Protein AF-A0A935BQS8-F1 (afdb_monomer_lite)

Structure (mmCIF, N/CA/C/O backbone):
data_AF-A0A935BQS8-F1
#
_entry.id   AF-A0A935BQS8-F1
#
loop_
_atom_site.group_PDB
_atom_site.id
_atom_site.type_symbol
_atom_site.label_atom_id
_atom_site.label_alt_id
_atom_site.label_comp_id
_atom_site.label_asym_id
_atom_site.label_entity_id
_atom_site.label_seq_id
_atom_site.pdbx_PDB_ins_code
_atom_site.Cartn_x
_atom_site.Cartn_y
_atom_site.Cartn_z
_atom_site.occupancy
_atom_site.B_iso_or_equiv
_atom_site.auth_seq_id
_atom_site.auth_comp_id
_atom_site.auth_asym_id
_atom_site.auth_atom_id
_atom_site.pdbx_PDB_model_num
ATOM 1 N N . MET A 1 1 ? -14.281 -8.439 7.299 1.00 59.06 1 MET A N 1
ATOM 2 C CA . MET A 1 1 ? -13.100 -8.028 6.513 1.00 59.06 1 MET A CA 1
ATOM 3 C C . MET A 1 1 ? -12.232 -7.183 7.432 1.00 59.06 1 MET A C 1
ATOM 5 O O . MET A 1 1 ? -12.800 -6.353 8.130 1.00 59.06 1 MET A O 1
ATOM 9 N N . THR A 1 2 ? -10.934 -7.460 7.541 1.00 82.31 2 THR A N 1
ATOM 10 C CA . THR A 1 2 ? -10.037 -6.750 8.473 1.00 82.31 2 THR A CA 1
ATOM 11 C C . THR A 1 2 ? -9.403 -5.535 7.792 1.00 82.31 2 THR A C 1
ATOM 13 O O . THR A 1 2 ? -9.271 -5.516 6.570 1.00 82.31 2 THR A O 1
ATOM 16 N N . GLU A 1 3 ? -8.991 -4.533 8.568 1.00 82.06 3 GLU A N 1
ATOM 17 C CA . GLU A 1 3 ? -8.282 -3.341 8.067 1.00 82.06 3 GLU A CA 1
ATOM 18 C C . GLU A 1 3 ? -7.011 -3.719 7.291 1.00 82.06 3 GLU A C 1
ATOM 20 O O . GLU A 1 3 ? -6.765 -3.200 6.207 1.00 82.06 3 GLU A O 1
ATOM 25 N N . GLN A 1 4 ? -6.272 -4.726 7.771 1.00 83.00 4 GLN A N 1
ATOM 26 C CA . GLN A 1 4 ? -5.117 -5.288 7.064 1.00 83.00 4 GLN A CA 1
ATOM 27 C C . GLN A 1 4 ? -5.470 -5.853 5.684 1.00 83.00 4 GLN A C 1
ATOM 29 O O . GLN A 1 4 ? -4.729 -5.622 4.733 1.00 83.00 4 GLN A O 1
ATOM 34 N N . ALA A 1 5 ? -6.595 -6.564 5.553 1.00 85.31 5 ALA A N 1
ATOM 35 C CA . ALA A 1 5 ? -7.014 -7.113 4.265 1.00 85.31 5 ALA A CA 1
ATOM 36 C C . ALA A 1 5 ? -7.366 -6.001 3.262 1.00 85.31 5 ALA A C 1
ATOM 38 O O . ALA A 1 5 ? -7.111 -6.146 2.069 1.00 85.31 5 ALA A O 1
ATOM 39 N N . ILE A 1 6 ? -7.912 -4.877 3.743 1.00 86.44 6 ILE A N 1
ATOM 40 C CA . ILE A 1 6 ? -8.183 -3.698 2.912 1.00 86.44 6 ILE A CA 1
ATOM 41 C C . ILE A 1 6 ? -6.869 -3.063 2.455 1.00 86.44 6 ILE A C 1
ATOM 43 O O . ILE A 1 6 ? -6.699 -2.838 1.259 1.00 86.44 6 ILE A O 1
ATOM 47 N N . CYS A 1 7 ? -5.924 -2.834 3.372 1.00 89.06 7 CYS A N 1
ATOM 48 C CA . CYS A 1 7 ? -4.607 -2.300 3.021 1.00 89.06 7 CYS A CA 1
ATOM 49 C C . CYS A 1 7 ? -3.903 -3.183 1.982 1.00 89.06 7 CYS A C 1
ATOM 51 O O . CYS A 1 7 ? -3.438 -2.668 0.974 1.00 89.06 7 CYS A O 1
ATOM 53 N N . GLN A 1 8 ? -3.902 -4.507 2.166 1.00 88.56 8 GLN A N 1
ATOM 54 C CA . GLN A 1 8 ? -3.296 -5.449 1.218 1.00 88.56 8 GLN A CA 1
ATOM 55 C C . GLN A 1 8 ? -3.970 -5.429 -0.157 1.00 88.56 8 GLN A C 1
ATOM 57 O O . GLN A 1 8 ? -3.285 -5.464 -1.177 1.00 88.56 8 GLN A O 1
ATOM 62 N N . ALA A 1 9 ? -5.303 -5.357 -0.207 1.00 89.00 9 ALA A N 1
ATOM 63 C CA . ALA A 1 9 ? -6.030 -5.289 -1.472 1.00 89.00 9 ALA A CA 1
ATOM 64 C C . ALA A 1 9 ? -5.733 -3.987 -2.234 1.00 89.00 9 ALA A C 1
ATOM 66 O O . ALA A 1 9 ? -5.514 -4.017 -3.448 1.00 89.00 9 ALA A O 1
ATOM 67 N N . ILE A 1 10 ? -5.691 -2.852 -1.529 1.00 89.50 10 ILE A N 1
ATOM 68 C CA . ILE A 1 10 ? -5.363 -1.553 -2.128 1.00 89.50 10 ILE A CA 1
ATOM 69 C C . ILE A 1 10 ? -3.900 -1.534 -2.580 1.00 89.50 10 ILE A C 1
ATOM 71 O O . ILE A 1 10 ? -3.625 -1.164 -3.717 1.00 89.50 10 ILE A O 1
ATOM 75 N N . GLU A 1 11 ? -2.977 -1.997 -1.737 1.00 90.81 11 GLU A N 1
ATOM 76 C CA . GLU A 1 11 ? -1.555 -2.127 -2.065 1.00 90.81 11 GLU A CA 1
ATOM 77 C C . GLU A 1 11 ? -1.339 -2.982 -3.316 1.00 90.81 11 GLU A C 1
ATOM 79 O O . GLU A 1 11 ? -0.650 -2.556 -4.242 1.00 90.81 11 GLU A O 1
ATOM 84 N N . GLY A 1 12 ? -1.965 -4.159 -3.385 1.00 89.38 12 GLY A N 1
ATOM 85 C CA . GLY A 1 12 ? -1.872 -5.038 -4.548 1.00 89.38 12 GLY A CA 1
ATOM 86 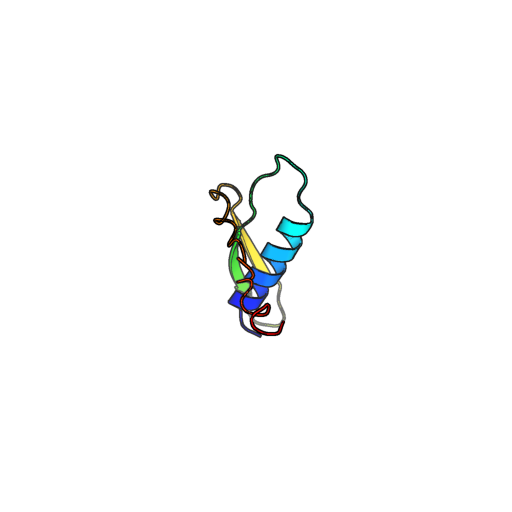C C . GLY A 1 12 ? -2.430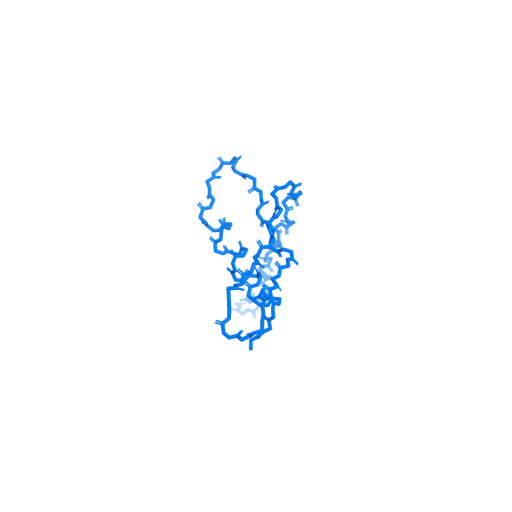 -4.391 -5.816 1.00 89.38 12 GLY A C 1
ATOM 87 O O . GLY A 1 12 ? -1.811 -4.481 -6.871 1.00 89.38 12 GLY A O 1
ATOM 88 N N . THR A 1 13 ? -3.559 -3.683 -5.710 1.00 91.88 13 THR A N 1
ATOM 89 C CA . THR A 1 13 ? -4.182 -2.992 -6.852 1.00 91.88 13 THR A CA 1
ATOM 90 C C . THR A 1 13 ? -3.299 -1.860 -7.377 1.00 91.88 13 THR A C 1
ATOM 92 O O . THR A 1 13 ? -3.078 -1.765 -8.582 1.00 91.88 13 THR A O 1
ATOM 95 N N . LEU A 1 14 ? -2.765 -1.021 -6.483 1.00 88.88 14 LEU A N 1
ATOM 96 C CA . LEU A 1 14 ? -1.889 0.090 -6.856 1.00 88.88 14 LEU A CA 1
ATOM 97 C C . LEU A 1 14 ? -0.587 -0.420 -7.471 1.00 88.88 14 LEU A C 1
ATOM 99 O O . LEU A 1 14 ? -0.155 0.099 -8.494 1.00 88.88 14 LEU A O 1
ATOM 103 N N . ASN A 1 15 ? 0.006 -1.470 -6.899 1.00 88.06 15 ASN A N 1
ATOM 104 C CA . ASN A 1 15 ? 1.241 -2.024 -7.439 1.00 88.06 15 ASN A CA 1
ATOM 105 C C . ASN A 1 15 ? 1.048 -2.777 -8.759 1.00 88.06 15 ASN A C 1
ATOM 107 O O . ASN A 1 15 ? 1.950 -2.759 -9.587 1.00 88.06 15 ASN A O 1
ATOM 111 N N . ALA A 1 16 ? -0.109 -3.401 -8.990 1.00 88.19 16 ALA A N 1
ATOM 112 C CA . ALA A 1 16 ? -0.415 -4.048 -10.267 1.00 88.19 16 ALA A CA 1
ATOM 113 C C . ALA A 1 16 ? -0.585 -3.045 -11.422 1.00 88.19 16 ALA A C 1
ATOM 115 O O . ALA A 1 16 ? -0.397 -3.409 -12.579 1.00 88.19 16 ALA A O 1
ATOM 116 N N . ALA A 1 17 ? -0.947 -1.797 -11.113 1.00 87.38 17 ALA A N 1
ATOM 117 C CA . ALA A 1 17 ? -1.072 -0.722 -12.093 1.00 87.38 17 ALA A CA 1
ATOM 118 C C . ALA A 1 17 ? 0.257 -0.001 -12.387 1.00 87.38 17 ALA A C 1
ATOM 120 O O . ALA A 1 17 ? 0.281 0.868 -13.258 1.00 87.38 17 ALA A O 1
ATOM 121 N N . ARG A 1 18 ? 1.340 -0.336 -11.670 1.00 86.88 18 ARG A N 1
ATOM 122 C CA . ARG A 1 18 ? 2.641 0.314 -11.844 1.00 86.88 18 ARG A CA 1
ATOM 123 C C . ARG A 1 18 ? 3.275 -0.023 -13.186 1.00 86.88 18 ARG A C 1
ATOM 125 O O . ARG A 1 18 ? 3.137 -1.125 -13.715 1.00 86.88 18 ARG A O 1
ATOM 132 N N . THR A 1 19 ? 4.032 0.938 -13.685 1.00 83.56 19 THR A N 1
ATOM 133 C CA . THR A 1 19 ? 4.908 0.828 -14.845 1.00 83.56 19 THR A CA 1
ATOM 134 C C . THR A 1 19 ? 6.372 0.731 -14.416 1.00 83.56 19 THR A C 1
ATOM 136 O O . THR A 1 19 ? 6.735 1.030 -13.274 1.00 83.56 19 THR A O 1
ATOM 139 N N . ASP A 1 20 ? 7.224 0.267 -15.329 1.00 79.81 20 ASP A N 1
ATOM 140 C CA . ASP A 1 20 ? 8.647 0.073 -15.053 1.00 79.81 20 ASP A CA 1
ATOM 141 C C . ASP A 1 20 ? 9.316 1.382 -14.607 1.00 79.81 20 ASP A C 1
ATOM 143 O O . ASP A 1 20 ? 9.278 2.395 -15.304 1.00 79.81 20 ASP A O 1
ATOM 147 N N . GLY A 1 21 ? 9.968 1.337 -13.443 1.00 78.38 21 GLY A N 1
ATOM 148 C CA . GLY A 1 21 ? 10.666 2.477 -12.846 1.00 78.38 21 GLY A CA 1
ATOM 149 C C . GLY A 1 21 ? 9.838 3.304 -11.859 1.00 78.38 21 GLY A C 1
ATOM 150 O O . GLY A 1 21 ? 10.403 4.193 -11.229 1.00 78.38 21 GLY A O 1
ATOM 151 N N . GLU A 1 22 ? 8.545 3.014 -11.676 1.00 81.31 22 GLU A N 1
ATOM 152 C CA . GLU A 1 22 ? 7.749 3.620 -10.601 1.00 81.31 22 GLU A CA 1
ATOM 153 C C . GLU A 1 22 ? 8.061 2.985 -9.244 1.00 81.31 22 GLU A C 1
ATOM 155 O O . GLU A 1 22 ? 8.361 1.794 -9.161 1.00 81.31 22 GLU A O 1
ATOM 160 N N . ASP A 1 23 ? 7.950 3.762 -8.169 1.00 82.62 23 ASP A N 1
ATOM 161 C CA . ASP A 1 23 ? 8.261 3.327 -6.806 1.00 82.62 23 ASP A CA 1
ATOM 162 C C . ASP A 1 23 ? 7.239 2.334 -6.231 1.00 82.62 23 ASP A C 1
ATOM 164 O O . ASP A 1 23 ? 6.060 2.338 -6.595 1.00 82.62 23 ASP A O 1
ATOM 168 N N . TYR A 1 24 ? 7.681 1.475 -5.304 1.00 85.81 24 TYR A N 1
ATOM 169 C CA . TYR A 1 24 ? 6.791 0.525 -4.633 1.00 85.81 24 TYR A CA 1
ATOM 170 C C . TYR A 1 24 ? 5.866 1.226 -3.651 1.00 85.81 24 TYR A C 1
ATOM 172 O O . TYR A 1 24 ? 6.304 1.926 -2.744 1.00 85.81 24 TYR A O 1
ATOM 180 N N . VAL A 1 25 ? 4.570 0.969 -3.792 1.00 87.56 25 VAL A N 1
ATOM 181 C CA . VAL A 1 25 ? 3.537 1.563 -2.952 1.00 87.56 25 VAL A CA 1
ATOM 182 C C . VAL A 1 25 ? 3.245 0.636 -1.782 1.00 87.56 25 VAL A C 1
ATOM 184 O O . VAL A 1 25 ? 2.935 -0.529 -1.993 1.00 87.56 25 VAL A O 1
ATOM 187 N N . ARG A 1 26 ? 3.275 1.143 -0.550 1.00 89.38 26 ARG A N 1
ATOM 188 C CA . ARG A 1 26 ? 2.871 0.402 0.649 1.00 89.38 26 ARG A CA 1
ATOM 189 C C . ARG A 1 26 ? 1.704 1.082 1.345 1.00 89.38 26 ARG A C 1
ATOM 191 O O . ARG A 1 26 ? 1.777 2.268 1.662 1.00 89.38 26 ARG A O 1
ATOM 198 N N . ALA A 1 27 ? 0.651 0.320 1.622 1.00 87.69 27 ALA A N 1
ATOM 199 C CA . ALA A 1 27 ? -0.498 0.783 2.392 1.00 87.69 27 ALA A CA 1
ATOM 200 C C . ALA A 1 27 ? -0.287 0.428 3.870 1.00 87.69 27 ALA A C 1
ATOM 202 O O . ALA A 1 27 ? -0.325 -0.742 4.253 1.00 87.69 27 ALA A O 1
ATOM 203 N N . THR A 1 28 ? -0.023 1.425 4.711 1.00 84.50 28 THR A N 1
ATOM 204 C CA . THR A 1 28 ? 0.425 1.188 6.095 1.00 84.50 28 THR A CA 1
ATOM 205 C C . THR A 1 28 ? -0.703 1.261 7.109 1.00 84.50 28 THR A C 1
ATOM 207 O O . THR A 1 28 ? -0.694 0.524 8.094 1.00 84.50 28 THR A O 1
ATOM 210 N N . GLU A 1 29 ? -1.689 2.121 6.873 1.00 86.75 29 GLU A N 1
ATOM 211 C CA . GLU A 1 29 ? -2.735 2.383 7.848 1.00 86.75 29 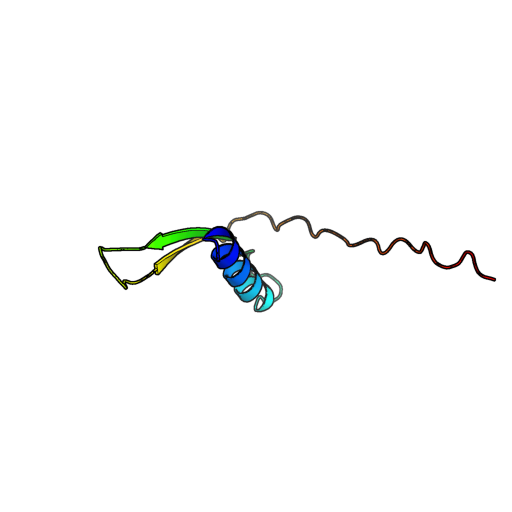GLU A CA 1
ATOM 212 C C . GLU A 1 29 ? -4.018 2.852 7.171 1.00 86.75 29 GLU A C 1
ATOM 214 O O . GLU A 1 29 ? -3.982 3.731 6.311 1.00 86.75 29 GLU A O 1
ATOM 219 N N . ILE A 1 30 ? -5.150 2.295 7.603 1.00 86.00 30 ILE A N 1
ATOM 220 C CA . ILE A 1 30 ? -6.477 2.794 7.265 1.00 86.00 30 ILE A CA 1
ATOM 221 C C . ILE A 1 30 ? -7.175 3.210 8.557 1.00 86.00 30 ILE A C 1
ATOM 223 O O . ILE A 1 30 ? -7.319 2.416 9.484 1.00 86.00 30 ILE A O 1
ATOM 227 N N . LYS A 1 31 ? -7.584 4.474 8.631 1.00 85.94 31 LYS A N 1
ATOM 228 C CA . LYS A 1 31 ? -8.326 5.028 9.764 1.00 85.94 31 LYS A CA 1
ATOM 229 C C . LYS A 1 31 ? -9.668 5.541 9.290 1.00 85.94 31 LYS A C 1
ATOM 231 O O . LYS A 1 31 ? -9.804 6.065 8.188 1.00 85.94 31 LYS A O 1
ATOM 236 N N . ARG A 1 32 ? -10.664 5.414 10.156 1.00 81.44 32 ARG A N 1
ATOM 237 C CA . ARG A 1 32 ? -11.962 6.049 9.961 1.00 81.44 32 ARG A CA 1
ATOM 238 C C . ARG A 1 32 ? -11.907 7.446 10.567 1.00 81.44 32 ARG A C 1
ATOM 240 O O . ARG A 1 32 ? -11.638 7.564 11.762 1.00 81.44 32 ARG A O 1
ATOM 247 N N . GLU A 1 33 ? -12.152 8.482 9.774 1.00 74.81 33 GLU A N 1
ATOM 248 C CA . GLU A 1 33 ? -12.321 9.829 10.320 1.00 74.81 33 GLU A CA 1
ATOM 249 C C . GLU A 1 33 ? -13.791 10.082 10.683 1.00 74.81 33 GLU A C 1
ATOM 251 O O . GLU A 1 33 ? -14.709 9.840 9.899 1.00 74.81 33 GLU A O 1
ATOM 256 N N . GLY A 1 34 ? -14.015 10.571 11.907 1.00 66.06 34 GLY A N 1
ATOM 257 C CA . GLY A 1 34 ? -15.336 10.943 12.418 1.00 66.06 34 GLY A CA 1
ATOM 258 C C . GLY A 1 34 ? -16.159 9.812 13.060 1.00 66.06 34 GLY A C 1
ATOM 259 O O . GLY A 1 34 ? -15.815 8.631 13.031 1.00 66.06 34 GLY A O 1
ATOM 260 N N . TYR A 1 35 ? -17.278 10.201 13.683 1.00 55.06 35 TYR A N 1
ATOM 261 C CA . TYR A 1 35 ? -18.271 9.292 14.271 1.00 55.06 35 TYR A CA 1
ATOM 262 C C . TYR A 1 35 ? -19.386 8.999 13.248 1.00 55.06 35 TYR A C 1
ATOM 264 O O . TYR A 1 35 ? -20.243 9.846 13.015 1.00 55.06 35 TYR A O 1
ATOM 272 N N . GLY A 1 36 ? -19.403 7.800 12.649 1.00 65.19 36 GLY A N 1
ATOM 273 C CA . GLY A 1 36 ? -20.474 7.341 11.739 1.00 65.19 36 GLY A CA 1
ATOM 274 C C . GLY A 1 36 ? -19.965 6.668 10.458 1.00 65.19 36 GLY A C 1
ATOM 275 O O . GLY A 1 36 ? -18.786 6.346 10.364 1.00 65.19 36 GLY A O 1
ATOM 276 N N . TYR A 1 37 ? -20.840 6.423 9.465 1.00 57.38 37 TYR A N 1
ATOM 277 C CA . TYR A 1 37 ? -20.466 6.074 8.074 1.00 57.38 37 TYR A CA 1
ATOM 278 C C . TYR A 1 37 ? -19.718 7.253 7.430 1.00 57.38 37 TYR A C 1
ATOM 280 O O . TYR A 1 37 ? -20.312 8.037 6.702 1.00 57.38 37 TYR A O 1
ATOM 288 N N . GLY A 1 38 ? -18.447 7.414 7.797 1.00 62.06 38 GLY A N 1
ATOM 289 C CA . GLY A 1 38 ? -17.559 8.474 7.332 1.00 62.06 38 GLY A CA 1
ATOM 290 C C . GLY A 1 38 ? -16.449 7.962 6.423 1.00 62.06 38 GLY A C 1
ATOM 291 O O . GLY A 1 38 ? -16.306 6.752 6.210 1.00 62.06 38 GLY A O 1
ATOM 292 N N . ASP A 1 39 ? -15.685 8.918 5.912 1.00 76.38 39 ASP A N 1
ATOM 293 C CA . ASP A 1 39 ? -14.576 8.701 4.997 1.00 76.38 39 ASP A CA 1
ATOM 294 C C . ASP A 1 39 ? -13.457 7.880 5.653 1.00 76.38 39 ASP A C 1
ATOM 296 O O . ASP A 1 39 ? -13.177 7.974 6.856 1.00 76.38 39 ASP A O 1
ATOM 300 N N . PHE A 1 40 ? -12.819 7.040 4.841 1.00 82.19 40 PHE A N 1
ATOM 301 C CA . PHE A 1 40 ? -11.619 6.317 5.237 1.00 82.19 40 PHE A CA 1
ATOM 302 C C . PHE A 1 40 ? -10.401 7.083 4.747 1.00 82.19 40 PHE A C 1
ATOM 304 O O . PHE A 1 40 ? -10.284 7.385 3.559 1.00 82.19 40 PHE A O 1
ATOM 311 N N . VAL A 1 41 ? -9.479 7.350 5.662 1.00 85.00 41 VAL A N 1
ATOM 312 C CA . VAL A 1 41 ? -8.175 7.919 5.343 1.00 85.00 41 VAL A CA 1
ATOM 313 C C . VAL A 1 41 ? -7.173 6.779 5.272 1.00 85.00 41 VAL A C 1
ATOM 315 O O . VAL A 1 41 ? -7.024 6.010 6.225 1.00 85.00 41 VAL A O 1
ATOM 318 N N . LEU A 1 42 ? -6.507 6.665 4.125 1.00 87.44 42 LEU A N 1
ATOM 319 C CA . LEU A 1 42 ? -5.457 5.688 3.871 1.00 87.44 42 LEU A CA 1
ATOM 320 C C . LEU A 1 42 ? -4.103 6.394 3.825 1.00 87.44 42 LEU A C 1
ATOM 322 O O . LEU A 1 42 ? -3.910 7.323 3.041 1.00 87.44 42 LEU A O 1
ATOM 326 N N . THR A 1 43 ? -3.156 5.905 4.616 1.00 89.31 43 THR A N 1
ATOM 327 C CA . THR A 1 43 ? -1.763 6.349 4.564 1.00 89.31 43 THR A CA 1
ATOM 328 C C . THR A 1 43 ? -0.973 5.454 3.615 1.00 89.31 43 THR A C 1
ATOM 330 O O . THR A 1 43 ? -0.945 4.229 3.769 1.00 89.31 43 THR A O 1
ATOM 333 N N . ILE A 1 44 ? -0.315 6.084 2.641 1.00 88.31 44 ILE A N 1
ATOM 334 C CA . ILE A 1 44 ? 0.520 5.428 1.636 1.00 88.31 44 ILE A CA 1
ATOM 335 C C . ILE A 1 44 ? 1.967 5.896 1.791 1.00 88.31 44 ILE A C 1
ATOM 337 O O . ILE A 1 44 ? 2.230 7.087 1.952 1.00 88.31 44 ILE A O 1
ATOM 341 N N . THR A 1 45 ? 2.903 4.958 1.696 1.00 86.69 45 THR A N 1
ATOM 342 C CA . THR A 1 45 ? 4.343 5.225 1.671 1.00 86.69 45 THR A CA 1
ATOM 343 C C . THR A 1 45 ? 4.939 4.644 0.394 1.00 86.69 45 THR A C 1
ATOM 345 O O . THR A 1 45 ? 4.647 3.498 0.061 1.00 86.69 45 THR A O 1
ATOM 348 N N . THR A 1 46 ? 5.744 5.424 -0.329 1.00 79.00 46 THR A N 1
ATOM 349 C CA . THR A 1 46 ? 6.310 5.026 -1.631 1.00 79.00 46 THR A CA 1
ATOM 350 C C . THR A 1 46 ? 7.825 4.811 -1.610 1.00 79.00 46 THR A C 1
ATOM 352 O O . THR A 1 46 ? 8.368 4.256 -2.548 1.00 79.00 46 THR A O 1
ATOM 355 N N . ASP A 1 47 ? 8.535 5.179 -0.541 1.00 69.75 47 ASP A N 1
ATOM 356 C CA . ASP A 1 47 ? 9.999 5.031 -0.439 1.00 69.75 47 ASP A CA 1
ATOM 357 C C . ASP A 1 47 ? 10.448 3.634 0.030 1.00 69.75 47 ASP A C 1
ATOM 359 O O . ASP A 1 47 ? 11.538 3.454 0.578 1.00 69.75 47 ASP A O 1
ATOM 363 N N . VAL A 1 48 ? 9.594 2.628 -0.147 1.00 62.34 48 VAL A N 1
ATOM 364 C CA . VAL A 1 48 ? 9.819 1.313 0.444 1.00 62.34 48 VAL A CA 1
ATOM 365 C C . VAL A 1 48 ? 10.740 0.505 -0.472 1.00 62.34 48 VAL A C 1
ATOM 367 O O . VAL A 1 48 ? 10.415 0.349 -1.653 1.0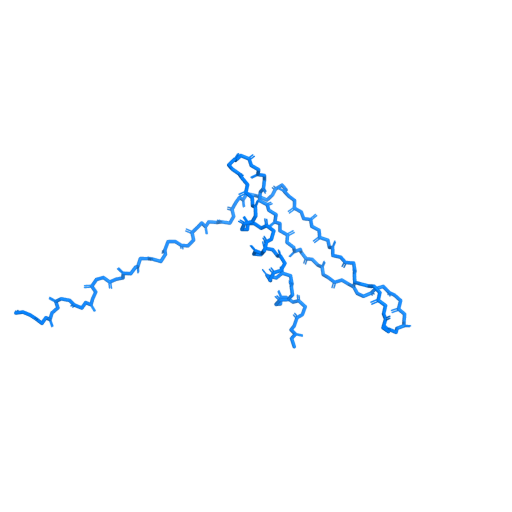0 62.34 48 VAL A O 1
ATOM 370 N N . PRO A 1 49 ? 11.860 -0.058 0.036 1.00 60.97 49 PRO A N 1
ATOM 371 C CA . PRO A 1 49 ? 12.623 -1.035 -0.728 1.00 60.97 49 PRO A CA 1
ATOM 372 C C . PRO A 1 49 ? 11.658 -2.156 -1.107 1.00 60.97 49 PRO A C 1
ATOM 374 O O . PRO A 1 49 ? 10.988 -2.715 -0.237 1.00 60.97 49 PRO A O 1
ATOM 377 N N . GLN A 1 50 ? 11.518 -2.376 -2.414 1.00 61.12 50 GLN A N 1
ATOM 378 C CA . GLN A 1 50 ? 10.580 -3.312 -3.028 1.00 61.12 50 GLN A CA 1
ATOM 379 C C . GLN A 1 50 ? 10.470 -4.586 -2.176 1.00 61.12 50 GLN A C 1
ATOM 381 O O . GLN A 1 50 ? 11.497 -5.158 -1.812 1.00 61.12 50 GLN A O 1
ATOM 386 N N . ALA A 1 51 ? 9.250 -5.004 -1.812 1.00 52.72 51 ALA A N 1
ATOM 387 C CA . ALA A 1 51 ? 9.074 -6.257 -1.083 1.00 52.72 51 ALA A CA 1
ATOM 388 C C . ALA A 1 51 ? 9.753 -7.379 -1.881 1.00 52.72 51 ALA A C 1
ATOM 390 O O . ALA A 1 51 ? 9.480 -7.504 -3.079 1.00 52.72 51 ALA A O 1
ATOM 391 N N . ASP A 1 52 ? 10.650 -8.140 -1.240 1.00 51.09 52 ASP A N 1
ATOM 392 C CA . ASP A 1 52 ? 11.330 -9.275 -1.866 1.00 51.09 52 ASP A CA 1
ATOM 393 C C . ASP A 1 52 ? 10.284 -10.114 -2.604 1.00 51.09 52 ASP A C 1
ATOM 395 O O . ASP A 1 52 ? 9.340 -10.627 -1.994 1.00 51.09 52 ASP A O 1
ATOM 399 N N . MET A 1 53 ? 10.407 -10.209 -3.932 1.00 48.34 53 MET A N 1
ATOM 400 C CA . MET A 1 53 ? 9.523 -11.055 -4.721 1.00 48.34 53 MET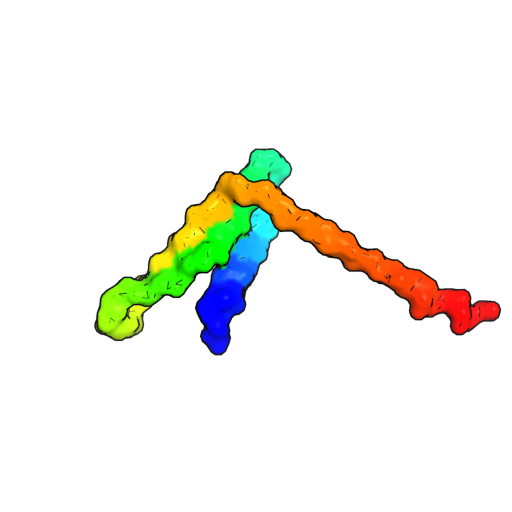 A CA 1
ATOM 401 C C . MET A 1 53 ? 9.666 -12.485 -4.202 1.00 48.34 53 MET A C 1
ATOM 403 O O . MET A 1 53 ? 10.688 -13.138 -4.423 1.00 48.34 53 MET A O 1
ATOM 407 N N . VAL A 1 54 ? 8.640 -12.983 -3.508 1.00 46.34 54 VAL A N 1
ATOM 408 C CA . VAL A 1 54 ? 8.562 -14.392 -3.129 1.00 46.34 54 VAL A CA 1
ATOM 409 C C . VAL A 1 54 ? 8.445 -15.182 -4.425 1.00 46.34 54 VAL A C 1
ATOM 411 O O . VAL A 1 54 ? 7.378 -15.275 -5.030 1.00 46.34 54 VAL A O 1
ATOM 414 N N . THR A 1 55 ? 9.572 -15.724 -4.879 1.00 42.84 55 THR A N 1
ATOM 415 C CA . THR A 1 55 ? 9.599 -16.677 -5.982 1.00 42.84 55 THR A CA 1
ATOM 416 C C . THR A 1 55 ? 8.887 -17.931 -5.488 1.00 42.84 55 THR A C 1
ATOM 418 O O . THR A 1 55 ? 9.426 -18.672 -4.667 1.00 42.84 55 THR A O 1
ATOM 421 N N . LEU A 1 56 ? 7.657 -18.158 -5.951 1.00 44.88 56 LEU A N 1
ATOM 422 C CA . LEU A 1 56 ? 7.010 -19.463 -5.852 1.00 44.88 56 LEU A CA 1
ATOM 423 C C . LEU A 1 56 ? 7.831 -20.430 -6.706 1.00 44.88 56 LEU A C 1
ATOM 425 O O . LEU A 1 56 ? 7.605 -20.568 -7.907 1.00 44.88 56 LEU A O 1
ATOM 429 N N . VAL A 1 57 ? 8.820 -21.075 -6.089 1.00 47.41 57 VAL A N 1
ATOM 430 C CA . VAL A 1 57 ? 9.436 -22.270 -6.656 1.00 47.41 57 VAL A CA 1
ATOM 431 C C . VAL A 1 57 ? 8.340 -23.330 -6.616 1.00 47.41 57 VAL A C 1
ATOM 433 O O . VAL A 1 57 ? 8.066 -23.914 -5.569 1.00 47.41 57 VAL A O 1
ATOM 436 N N . MET A 1 58 ? 7.632 -23.505 -7.734 1.00 47.84 58 MET A N 1
ATOM 437 C CA . MET A 1 58 ? 6.868 -24.723 -7.977 1.00 47.84 58 MET A CA 1
ATOM 438 C C . MET A 1 58 ? 7.885 -25.857 -7.959 1.00 47.84 58 MET A C 1
ATOM 440 O O . MET A 1 58 ? 8.623 -26.058 -8.918 1.00 47.84 58 MET A O 1
ATOM 444 N N . ASP A 1 59 ? 7.968 -26.518 -6.812 1.00 47.00 59 ASP A N 1
ATOM 445 C CA . ASP A 1 59 ? 8.716 -27.746 -6.633 1.00 47.00 59 ASP A CA 1
ATOM 446 C C . ASP A 1 59 ? 8.191 -28.747 -7.673 1.00 47.00 59 ASP A C 1
ATOM 448 O O . ASP A 1 59 ? 7.004 -29.088 -7.675 1.00 47.00 59 ASP A O 1
ATOM 452 N N . GLU A 1 60 ? 9.044 -29.169 -8.608 1.00 49.09 60 GLU A N 1
ATOM 453 C CA . GLU A 1 60 ? 8.749 -30.171 -9.642 1.00 49.09 60 GLU A CA 1
ATOM 454 C C . GLU A 1 60 ? 8.581 -31.588 -9.041 1.00 49.09 60 GLU A C 1
ATOM 456 O O . GLU A 1 60 ? 8.926 -32.601 -9.651 1.00 49.09 60 GLU A O 1
ATOM 461 N N . LEU A 1 61 ? 7.987 -31.697 -7.853 1.00 55.19 61 LEU A N 1
ATOM 462 C CA . LEU A 1 61 ? 7.554 -32.941 -7.228 1.00 55.19 61 LEU A CA 1
ATOM 463 C C . LEU A 1 61 ? 6.248 -33.433 -7.867 1.00 55.19 61 LEU A C 1
ATOM 465 O O . LEU A 1 61 ? 5.198 -33.480 -7.233 1.00 55.19 61 LEU A O 1
ATOM 469 N N . SER A 1 62 ? 6.292 -33.785 -9.154 1.00 54.66 62 SER A N 1
ATOM 470 C CA . SER A 1 62 ? 5.281 -34.640 -9.811 1.00 54.66 62 SER A CA 1
ATOM 471 C C . SER A 1 62 ? 5.786 -35.286 -11.111 1.00 54.66 62 SER A C 1
ATOM 473 O O . SER A 1 62 ? 5.023 -35.505 -12.050 1.00 54.66 62 SER A O 1
ATOM 475 N N . ARG A 1 63 ? 7.077 -35.637 -11.181 1.00 54.28 63 ARG A N 1
ATOM 476 C CA . ARG A 1 63 ? 7.597 -36.584 -12.188 1.00 54.28 63 ARG A CA 1
ATOM 477 C C . ARG A 1 63 ? 8.276 -37.807 -11.562 1.00 54.28 63 ARG A C 1
ATOM 479 O O . ARG A 1 63 ? 9.185 -38.376 -12.143 1.00 54.28 63 ARG A O 1
ATOM 486 N N . GLU A 1 64 ? 7.782 -38.276 -10.419 1.00 51.00 64 GLU A N 1
ATOM 487 C CA . GLU A 1 64 ? 7.875 -39.701 -10.062 1.00 51.00 64 GLU A CA 1
ATOM 488 C C . GLU A 1 64 ? 6.579 -40.395 -10.502 1.00 51.00 64 GLU A C 1
ATOM 490 O O . GLU A 1 64 ? 5.717 -40.733 -9.698 1.00 51.00 64 GLU A O 1
ATOM 495 N N . SER A 1 65 ? 6.381 -40.513 -11.815 1.00 46.44 65 SER A N 1
ATOM 496 C CA . SER A 1 65 ? 5.363 -41.370 -12.443 1.00 46.44 65 SER A CA 1
ATOM 497 C C . SER A 1 65 ? 5.718 -41.541 -13.923 1.00 46.44 65 SER A C 1
ATOM 499 O O . SER A 1 65 ? 4.984 -41.094 -14.804 1.00 46.44 65 SER A O 1
ATOM 501 N N . ALA A 1 66 ? 6.888 -42.116 -14.199 1.00 41.75 66 ALA A N 1
ATOM 502 C CA . ALA A 1 66 ? 7.242 -42.645 -15.514 1.00 41.75 66 ALA A CA 1
ATOM 503 C C . ALA A 1 66 ? 8.094 -43.903 -15.344 1.00 41.75 66 ALA A C 1
ATOM 505 O O . ALA A 1 66 ? 9.033 -43.852 -14.519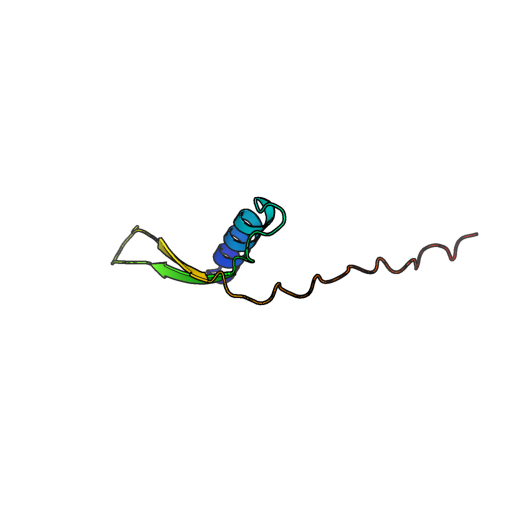 1.00 41.75 66 ALA A O 1
#

Radius of gyration: 17.95 Å; chains: 1; bounding box: 33×54×30 Å

Secondary structure (DSSP, 8-state):
--HHHHHHHHHHHHHHT--TTPPPPEEEEEEE-SSSS-PEEEEEE---------------TT----

Foldseek 3Di:
DDQVVVQVVVQVVVVVPDDPPFFRKGWDDWDAPDDDPGDIDIDIDRNDDPDPPPPPPPDPPPPPPD

Sequence (66 aa):
MTEQAICQAIEGTLNAARTDGEDYVRATEIKREGYGYGDFVLTITTDVPQADMVTLVMDELSRESA

pLDDT: mean 72.98, std 16.43, range [41.75, 91.88]